Protein AF-A0A8R1XZ40-F1 (afdb_monomer)

pLDDT: mean 71.06, std 12.76, range [48.16, 91.69]

Structure (mmCIF, N/CA/C/O backbone):
data_AF-A0A8R1XZ40-F1
#
_entry.id   AF-A0A8R1XZ40-F1
#
loop_
_atom_site.group_PDB
_atom_site.id
_atom_site.type_symbol
_atom_site.label_atom_id
_atom_site.label_alt_id
_atom_site.label_comp_id
_atom_site.label_asym_id
_atom_site.label_entity_id
_atom_site.label_seq_id
_atom_site.pdbx_PDB_ins_code
_atom_site.Cartn_x
_atom_site.Cartn_y
_atom_site.Cartn_z
_atom_site.occupancy
_atom_site.B_iso_or_equiv
_atom_site.auth_seq_id
_atom_site.auth_comp_id
_atom_site.auth_asym_id
_atom_site.auth_atom_id
_atom_site.pdbx_PDB_model_num
ATOM 1 N N . MET A 1 1 ? 53.502 -37.315 -0.988 1.00 48.16 1 MET A N 1
ATOM 2 C CA . MET A 1 1 ? 52.894 -36.141 -1.656 1.00 48.16 1 MET A CA 1
ATOM 3 C C . MET A 1 1 ? 51.505 -36.523 -2.157 1.00 48.16 1 MET A C 1
ATOM 5 O O . MET A 1 1 ? 51.383 -37.007 -3.267 1.00 48.16 1 MET A O 1
ATOM 9 N N . ALA A 1 2 ? 50.469 -36.381 -1.331 1.00 57.88 2 ALA A N 1
ATOM 10 C CA . ALA A 1 2 ? 49.082 -36.640 -1.735 1.00 57.88 2 ALA A CA 1
ATOM 11 C C . ALA A 1 2 ? 48.012 -35.650 -1.200 1.00 57.88 2 ALA A C 1
ATOM 13 O O . ALA A 1 2 ? 46.837 -35.917 -1.427 1.00 57.88 2 ALA A O 1
ATOM 14 N N . PRO A 1 3 ? 48.312 -34.498 -0.549 1.00 55.31 3 PRO A N 1
ATOM 15 C CA . PRO A 1 3 ? 47.229 -33.668 -0.008 1.00 55.31 3 PRO A CA 1
ATOM 16 C C . PRO A 1 3 ? 46.549 -32.756 -1.048 1.00 55.31 3 PRO A C 1
ATOM 18 O O . PRO A 1 3 ? 45.562 -32.109 -0.725 1.00 55.31 3 PRO A O 1
ATOM 21 N N . ARG A 1 4 ? 47.035 -32.673 -2.299 1.00 56.09 4 ARG A N 1
ATOM 22 C CA . ARG A 1 4 ? 46.491 -31.724 -3.294 1.00 56.09 4 ARG A CA 1
ATOM 23 C C . ARG A 1 4 ? 45.200 -32.178 -3.984 1.00 56.09 4 ARG A C 1
ATOM 25 O O . ARG A 1 4 ? 44.445 -31.324 -4.433 1.00 56.09 4 ARG A O 1
ATOM 32 N N . LEU A 1 5 ? 44.921 -33.481 -4.061 1.00 55.81 5 LEU A N 1
ATOM 33 C CA . LEU A 1 5 ? 43.800 -33.986 -4.870 1.00 55.81 5 LEU A CA 1
ATOM 34 C 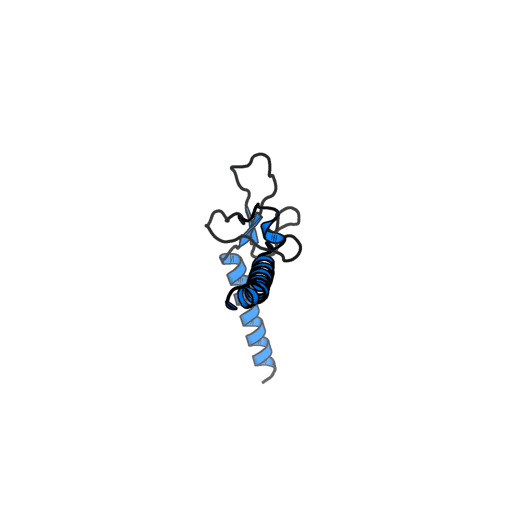C . LEU A 1 5 ? 42.438 -33.913 -4.151 1.00 55.81 5 LEU A C 1
ATOM 36 O O . LEU A 1 5 ? 41.411 -33.794 -4.808 1.00 55.81 5 LEU A O 1
ATOM 40 N N . MET A 1 6 ? 42.421 -33.919 -2.811 1.00 57.25 6 MET A N 1
ATOM 41 C CA . MET A 1 6 ? 41.182 -33.847 -2.016 1.00 57.25 6 MET A CA 1
ATOM 42 C C . MET A 1 6 ? 40.605 -32.428 -1.878 1.00 57.25 6 MET A C 1
ATOM 44 O O . MET A 1 6 ? 39.431 -32.280 -1.552 1.00 57.25 6 MET A O 1
ATOM 48 N N . ILE A 1 7 ? 41.389 -31.383 -2.166 1.00 59.25 7 ILE A N 1
ATOM 49 C CA . ILE A 1 7 ? 40.939 -29.980 -2.066 1.00 59.25 7 ILE A CA 1
ATOM 50 C C . ILE A 1 7 ? 39.948 -29.641 -3.191 1.00 59.25 7 ILE A C 1
ATOM 52 O O . ILE A 1 7 ? 39.020 -28.860 -3.001 1.00 59.25 7 ILE A O 1
ATOM 56 N N . ILE A 1 8 ? 40.115 -30.277 -4.352 1.00 60.97 8 ILE A N 1
ATOM 57 C CA . ILE A 1 8 ? 39.323 -30.026 -5.556 1.00 60.97 8 ILE A CA 1
ATOM 58 C C . ILE A 1 8 ? 37.829 -30.365 -5.347 1.00 60.97 8 ILE A C 1
ATOM 60 O O . ILE A 1 8 ? 37.009 -29.477 -5.572 1.00 60.97 8 ILE A O 1
ATOM 64 N N . PRO A 1 9 ? 37.424 -31.568 -4.876 1.00 60.44 9 PRO A N 1
ATOM 65 C CA . PRO A 1 9 ? 36.004 -31.882 -4.684 1.00 60.44 9 PRO A CA 1
ATOM 66 C C . PRO A 1 9 ? 35.340 -31.053 -3.576 1.00 60.44 9 PRO A C 1
ATOM 68 O O . PRO A 1 9 ? 34.184 -30.662 -3.733 1.00 60.44 9 PRO A O 1
ATOM 71 N N . MET A 1 10 ? 36.059 -30.724 -2.494 1.00 62.38 10 MET A N 1
ATOM 72 C CA . MET A 1 10 ? 35.515 -29.860 -1.436 1.00 62.38 10 MET A CA 1
ATOM 73 C C . MET A 1 10 ? 35.208 -28.447 -1.943 1.00 62.38 10 MET A C 1
ATOM 75 O O . MET A 1 10 ? 34.208 -27.855 -1.543 1.00 62.38 10 MET A O 1
ATOM 79 N N . PHE A 1 11 ? 36.027 -27.911 -2.854 1.00 63.53 11 PHE A N 1
ATOM 80 C CA . PHE A 1 11 ? 35.820 -26.566 -3.390 1.00 63.53 11 PHE A CA 1
ATOM 81 C C . PHE A 1 11 ? 34.521 -26.460 -4.201 1.00 63.53 11 PHE A C 1
ATOM 83 O O . PHE A 1 11 ? 33.776 -25.493 -4.048 1.00 63.53 11 PHE A O 1
ATOM 90 N N . TYR A 1 12 ? 34.198 -27.483 -5.001 1.00 67.19 12 TYR A N 1
ATOM 91 C CA . TYR A 1 12 ? 32.946 -27.522 -5.765 1.00 67.19 12 TYR A CA 1
ATOM 92 C C . TYR A 1 12 ? 31.711 -27.676 -4.877 1.00 67.19 12 TYR A C 1
ATOM 94 O O . TYR A 1 12 ? 30.678 -27.084 -5.178 1.00 67.19 12 TYR A O 1
ATOM 102 N N . GLN A 1 13 ? 31.812 -28.421 -3.772 1.00 64.88 13 GLN A N 1
ATOM 103 C CA . GLN A 1 13 ? 30.714 -28.527 -2.808 1.00 64.88 13 GLN A CA 1
ATOM 104 C C . GLN A 1 13 ? 30.413 -27.173 -2.154 1.00 64.88 13 GLN A C 1
ATOM 106 O O . GLN A 1 13 ? 29.251 -26.776 -2.089 1.00 64.88 13 GLN A O 1
ATOM 111 N N . CYS A 1 14 ? 31.443 -26.423 -1.748 1.00 68.31 14 CYS A N 1
ATOM 112 C CA . CYS A 1 14 ? 31.263 -25.078 -1.200 1.00 68.31 14 CYS A CA 1
ATOM 113 C C . CYS A 1 14 ? 30.727 -24.085 -2.243 1.00 68.31 14 CYS A C 1
ATOM 115 O O . CYS A 1 14 ? 29.825 -23.313 -1.926 1.00 68.31 14 CYS A O 1
ATOM 117 N N . LEU A 1 15 ? 31.230 -24.117 -3.487 1.00 66.69 15 LEU A N 1
ATOM 118 C CA . LEU A 1 15 ? 30.703 -23.268 -4.565 1.00 66.69 15 LEU A CA 1
ATOM 119 C C . LEU A 1 15 ? 29.235 -23.575 -4.872 1.00 66.69 15 LEU A C 1
ATOM 121 O O . LEU A 1 15 ? 28.450 -22.650 -5.058 1.00 66.69 15 LEU A O 1
ATOM 125 N N . GLY A 1 16 ? 28.863 -24.858 -4.905 1.00 65.12 16 GLY A N 1
ATOM 126 C CA . GLY A 1 16 ? 27.478 -25.278 -5.102 1.00 65.12 16 GLY A CA 1
ATOM 127 C C . GLY A 1 16 ? 26.569 -24.762 -3.988 1.00 65.12 16 GLY A C 1
ATOM 128 O O . GLY A 1 16 ? 25.506 -24.217 -4.272 1.00 65.12 16 GLY A O 1
ATOM 129 N N . LEU A 1 17 ? 27.015 -24.848 -2.731 1.00 65.19 17 LEU A N 1
ATOM 130 C CA . LEU A 1 17 ? 26.258 -24.332 -1.590 1.00 65.19 17 LEU A CA 1
ATOM 131 C C . LEU A 1 17 ? 26.099 -22.801 -1.648 1.00 65.19 17 LEU A C 1
ATOM 133 O O . LEU A 1 17 ? 25.004 -22.294 -1.424 1.00 65.19 17 LEU A O 1
ATOM 137 N N . LEU A 1 18 ? 27.155 -22.064 -2.017 1.00 64.81 18 LEU A N 1
ATOM 138 C CA . LEU A 1 18 ? 27.096 -20.608 -2.216 1.00 64.81 18 LEU A CA 1
ATOM 139 C C . LEU A 1 18 ? 26.143 -20.210 -3.350 1.00 64.81 18 LEU A C 1
ATOM 141 O O . LEU A 1 18 ? 25.428 -19.214 -3.227 1.00 64.81 18 LEU A O 1
ATOM 145 N N . PHE A 1 19 ? 26.091 -21.000 -4.426 1.00 59.94 19 PHE A N 1
ATOM 146 C CA . PHE A 1 19 ? 25.135 -20.776 -5.508 1.00 59.94 19 PHE A CA 1
ATOM 147 C C . PHE A 1 19 ? 23.699 -20.951 -5.019 1.00 59.94 19 PHE A C 1
ATOM 149 O O . PHE A 1 19 ? 22.875 -20.092 -5.301 1.00 59.94 19 PHE A O 1
ATOM 156 N N . VAL A 1 20 ? 23.414 -21.997 -4.233 1.00 63.12 20 VAL A N 1
ATOM 157 C CA . VAL A 1 20 ? 22.072 -22.253 -3.679 1.00 63.12 20 VAL A CA 1
ATOM 158 C C . VAL A 1 20 ? 21.629 -21.145 -2.717 1.00 63.12 20 VAL A C 1
ATOM 160 O O . VAL A 1 20 ? 20.478 -20.722 -2.779 1.00 63.12 20 VAL A O 1
ATOM 163 N N . VAL A 1 21 ? 22.530 -20.623 -1.875 1.00 62.41 21 VAL A N 1
ATOM 164 C CA . VAL A 1 21 ? 22.207 -19.513 -0.954 1.00 62.41 21 VAL A CA 1
ATOM 165 C C . VAL A 1 21 ? 21.938 -18.206 -1.709 1.00 62.41 21 VAL A C 1
ATOM 167 O O . VAL A 1 21 ? 21.085 -17.424 -1.304 1.00 62.41 21 VAL A O 1
ATOM 170 N N . SER A 1 22 ? 22.614 -17.971 -2.836 1.00 61.94 22 SER A N 1
ATOM 171 C CA . SER A 1 22 ? 22.426 -16.740 -3.620 1.00 61.94 22 SER A CA 1
ATOM 172 C C . SER A 1 22 ? 21.038 -16.638 -4.269 1.00 61.94 22 SER A C 1
ATOM 174 O O . SER A 1 22 ? 20.562 -15.534 -4.518 1.00 61.94 22 SER A O 1
ATOM 176 N N . ILE A 1 23 ? 20.365 -17.765 -4.533 1.00 62.09 23 ILE A N 1
ATOM 177 C CA . ILE A 1 23 ? 19.065 -17.772 -5.232 1.00 62.09 23 ILE A CA 1
ATOM 178 C C . ILE A 1 23 ? 17.880 -17.498 -4.291 1.00 62.09 23 ILE A C 1
ATOM 180 O O . ILE A 1 23 ? 16.775 -17.262 -4.768 1.00 62.09 23 ILE A O 1
ATOM 184 N N . SER A 1 24 ? 18.066 -17.512 -2.965 1.00 63.03 24 SER A N 1
ATOM 185 C CA . SER A 1 24 ? 16.946 -17.364 -2.020 1.00 63.03 24 SER A CA 1
ATOM 186 C C . SER A 1 24 ? 16.527 -15.916 -1.733 1.00 63.03 24 SER A C 1
ATOM 188 O O . SER A 1 24 ? 15.620 -15.711 -0.935 1.00 63.03 24 SER A O 1
ATOM 190 N N . ALA A 1 25 ? 17.157 -14.918 -2.357 1.00 63.97 25 ALA A N 1
ATOM 191 C CA . ALA A 1 25 ? 16.854 -13.499 -2.141 1.00 63.97 25 ALA A CA 1
ATOM 192 C C . ALA A 1 25 ? 16.412 -12.794 -3.433 1.00 63.97 25 ALA A C 1
ATOM 194 O O . ALA A 1 25 ? 16.821 -11.668 -3.705 1.00 63.97 25 ALA A O 1
ATOM 195 N N . ILE A 1 26 ? 15.607 -13.469 -4.260 1.00 64.88 26 ILE A N 1
ATOM 196 C CA . ILE A 1 26 ? 14.953 -12.809 -5.393 1.00 64.88 26 ILE A CA 1
ATOM 197 C C . ILE A 1 26 ? 13.965 -11.793 -4.799 1.00 64.88 26 ILE A C 1
ATOM 199 O O . ILE A 1 26 ? 13.086 -12.213 -4.040 1.00 64.88 26 ILE A O 1
ATOM 203 N N . PRO A 1 27 ? 14.111 -10.484 -5.082 1.00 61.28 27 PRO A N 1
ATOM 204 C CA . PRO A 1 27 ? 13.163 -9.487 -4.616 1.00 61.28 27 PRO A CA 1
ATOM 205 C C . PRO A 1 27 ? 11.777 -9.855 -5.132 1.00 61.28 27 PRO A C 1
ATOM 207 O O . PRO A 1 27 ? 11.592 -10.206 -6.301 1.00 61.28 27 PRO A O 1
ATOM 210 N N . LEU A 1 28 ? 10.822 -9.820 -4.214 1.00 60.44 28 LEU A N 1
ATOM 211 C CA . LEU A 1 28 ? 9.414 -9.989 -4.511 1.00 60.44 28 LEU A CA 1
ATOM 212 C C . LEU A 1 28 ? 9.007 -8.977 -5.605 1.00 60.44 28 LEU A C 1
ATOM 214 O O . LEU A 1 28 ? 9.538 -7.862 -5.613 1.00 60.44 28 LEU A O 1
ATOM 218 N N . PRO A 1 29 ? 8.126 -9.334 -6.561 1.00 63.47 29 PRO A N 1
ATOM 219 C CA . PRO A 1 29 ? 7.712 -8.413 -7.624 1.00 63.47 29 PRO A CA 1
ATOM 220 C C . PRO A 1 29 ? 7.195 -7.075 -7.070 1.00 63.47 29 PRO A C 1
ATOM 222 O O . PRO A 1 29 ? 7.370 -6.044 -7.715 1.00 63.47 29 PRO A O 1
ATOM 225 N N . GLU A 1 30 ? 6.650 -7.0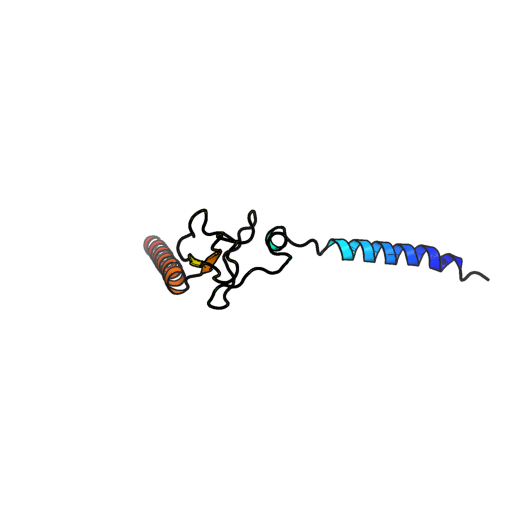83 -5.850 1.00 60.03 30 GLU A N 1
ATOM 226 C CA . GLU A 1 30 ? 6.204 -5.913 -5.093 1.00 60.03 30 GLU A CA 1
ATOM 227 C C . GLU A 1 30 ? 7.316 -4.884 -4.806 1.00 60.03 30 GLU A C 1
ATOM 229 O O . GLU A 1 30 ? 7.039 -3.688 -4.737 1.00 60.03 30 GLU A O 1
ATOM 234 N N . GLU A 1 31 ? 8.563 -5.335 -4.664 1.00 56.31 31 GLU A N 1
ATOM 235 C CA . GLU A 1 31 ? 9.745 -4.499 -4.426 1.00 56.31 31 GLU A CA 1
ATOM 236 C C . GLU A 1 31 ? 10.327 -3.953 -5.739 1.00 56.31 31 GLU A C 1
ATOM 238 O O . GLU A 1 31 ? 10.965 -2.904 -5.761 1.00 56.31 31 GLU A O 1
ATOM 243 N N . LEU A 1 32 ? 10.092 -4.635 -6.863 1.00 63.38 32 LEU A N 1
ATOM 244 C CA . LEU A 1 32 ? 10.730 -4.312 -8.140 1.00 63.38 32 LEU A CA 1
ATOM 245 C C . LEU A 1 32 ? 10.284 -2.953 -8.704 1.00 63.38 32 LEU A C 1
ATOM 247 O O . LEU A 1 32 ? 11.094 -2.232 -9.284 1.00 63.38 32 LEU A O 1
ATOM 251 N N . ASP A 1 33 ? 9.012 -2.591 -8.512 1.00 62.59 33 ASP A N 1
ATOM 252 C CA . ASP A 1 33 ? 8.431 -1.340 -9.031 1.00 62.59 33 ASP A CA 1
ATOM 253 C C . ASP A 1 33 ? 8.930 -0.092 -8.274 1.00 62.59 33 ASP A C 1
ATOM 255 O O . ASP A 1 33 ? 8.819 1.031 -8.770 1.00 62.59 33 ASP A O 1
ATOM 259 N N . TYR A 1 34 ? 9.513 -0.287 -7.086 1.00 61.44 34 TYR A N 1
ATOM 260 C CA . TYR A 1 34 ? 10.045 0.772 -6.225 1.00 61.44 34 TYR A CA 1
ATOM 261 C C . TYR A 1 34 ? 11.543 0.618 -5.925 1.00 61.44 34 TYR A C 1
ATOM 263 O O . TYR A 1 34 ? 12.026 1.186 -4.949 1.00 61.44 34 TYR A O 1
ATOM 271 N N . ASP A 1 35 ? 12.283 -0.135 -6.747 1.00 62.56 35 ASP A N 1
ATOM 272 C CA . ASP A 1 35 ? 13.728 -0.371 -6.565 1.00 62.56 35 ASP A CA 1
ATOM 273 C C . ASP A 1 35 ? 14.078 -0.940 -5.168 1.00 62.56 35 ASP A C 1
ATOM 275 O O . ASP A 1 35 ? 15.146 -0.705 -4.605 1.00 62.56 35 ASP A O 1
ATOM 279 N N . GLY A 1 36 ? 13.137 -1.681 -4.578 1.00 62.47 36 GLY A N 1
ATOM 280 C CA . GLY A 1 36 ? 13.234 -2.263 -3.243 1.00 62.47 36 GLY A CA 1
ATOM 281 C C . GLY A 1 36 ? 12.826 -1.358 -2.083 1.00 62.47 36 GLY A C 1
ATOM 282 O O . GLY A 1 36 ? 13.000 -1.754 -0.931 1.00 62.47 36 GLY A O 1
ATOM 283 N N . GLU A 1 37 ? 12.325 -0.145 -2.339 1.00 69.31 37 GLU A N 1
ATOM 284 C CA . GLU A 1 37 ? 11.929 0.777 -1.275 1.00 69.31 37 GLU A CA 1
ATOM 285 C C . GLU A 1 37 ? 10.440 1.136 -1.335 1.00 69.31 37 GLU A C 1
ATOM 287 O O . GLU A 1 37 ? 10.026 2.167 -1.871 1.00 69.31 37 GLU A O 1
ATOM 292 N N . ILE A 1 38 ? 9.615 0.291 -0.706 1.00 74.19 38 ILE A N 1
ATOM 293 C CA . ILE A 1 38 ? 8.179 0.549 -0.534 1.00 74.19 38 ILE A CA 1
ATOM 294 C C . ILE A 1 38 ? 7.958 1.934 0.110 1.00 74.19 38 ILE A C 1
ATOM 296 O O . ILE A 1 38 ? 8.391 2.174 1.248 1.00 74.19 38 ILE A O 1
ATOM 300 N N . PRO A 1 39 ? 7.221 2.841 -0.559 1.00 76.00 39 PRO A N 1
ATOM 301 C CA . PRO A 1 39 ? 7.003 4.193 -0.083 1.00 76.00 39 PRO A CA 1
ATOM 302 C C . PRO A 1 39 ? 6.163 4.203 1.193 1.00 76.00 39 PRO A C 1
ATOM 304 O O . PRO A 1 39 ? 5.114 3.575 1.251 1.00 76.00 39 PRO A O 1
ATOM 307 N N . ASN A 1 40 ? 6.569 4.974 2.201 1.00 83.94 40 ASN A N 1
ATOM 308 C CA . ASN A 1 40 ? 5.745 5.162 3.399 1.00 83.94 40 ASN A CA 1
ATOM 309 C C . ASN A 1 40 ? 4.606 6.166 3.160 1.00 83.94 40 ASN A C 1
ATOM 311 O O . ASN A 1 40 ? 4.742 7.115 2.376 1.00 83.94 40 ASN A O 1
ATOM 315 N N . CYS A 1 41 ? 3.517 5.968 3.899 1.00 86.38 41 CYS A N 1
ATOM 316 C CA . CYS A 1 41 ? 2.427 6.924 4.056 1.00 86.38 41 CYS A CA 1
ATOM 317 C C . CYS A 1 41 ? 2.885 8.169 4.827 1.00 86.38 41 CYS A C 1
ATOM 319 O O . CYS A 1 41 ? 3.941 8.167 5.466 1.00 86.38 41 CYS A O 1
ATOM 321 N N . ARG A 1 42 ? 2.082 9.240 4.814 1.00 83.69 42 ARG A N 1
ATOM 322 C CA . ARG A 1 42 ? 2.392 10.486 5.544 1.00 83.69 42 ARG A CA 1
ATOM 323 C C . ARG A 1 42 ? 2.552 10.277 7.046 1.00 83.69 42 ARG A C 1
ATOM 325 O O . ARG A 1 42 ? 3.368 10.956 7.660 1.00 83.69 42 ARG A O 1
ATOM 332 N N . ASP A 1 43 ? 1.816 9.321 7.602 1.00 83.19 43 ASP A N 1
ATOM 333 C CA . ASP A 1 43 ? 1.868 8.976 9.025 1.00 83.19 43 ASP A CA 1
ATOM 334 C C . ASP A 1 43 ? 3.052 8.047 9.370 1.00 83.19 43 ASP A C 1
ATOM 336 O O . ASP A 1 43 ? 3.240 7.681 10.526 1.00 83.19 43 ASP A O 1
ATOM 340 N N . GLY A 1 44 ? 3.864 7.650 8.382 1.00 84.69 44 GLY A N 1
ATOM 341 C CA . GLY A 1 44 ? 4.960 6.689 8.545 1.00 84.69 44 GLY A CA 1
ATOM 342 C C . GLY A 1 44 ? 4.526 5.222 8.468 1.00 84.69 44 GLY A C 1
ATOM 343 O O . GLY A 1 44 ? 5.380 4.338 8.436 1.00 84.69 44 GLY A O 1
ATOM 344 N N . GLU A 1 45 ? 3.221 4.952 8.393 1.00 86.38 45 GLU A N 1
ATOM 345 C CA . GLU A 1 45 ? 2.690 3.604 8.189 1.00 86.38 45 GLU A CA 1
ATOM 346 C C . GLU A 1 45 ? 3.001 3.067 6.784 1.00 86.38 45 GLU A C 1
ATOM 348 O O . GLU A 1 45 ? 3.288 3.815 5.840 1.00 86.38 45 GLU A O 1
ATOM 353 N N . LYS A 1 46 ? 2.951 1.738 6.649 1.00 87.12 46 LYS A N 1
ATOM 354 C CA . LYS A 1 46 ? 3.141 1.062 5.366 1.00 87.12 46 LYS A CA 1
ATOM 355 C C . LYS A 1 46 ? 1.858 1.126 4.530 1.00 87.12 46 LYS A C 1
ATOM 357 O O . LYS A 1 46 ? 0.765 1.012 5.088 1.00 87.12 46 LYS A O 1
ATOM 362 N N . PRO A 1 47 ? 1.974 1.316 3.206 1.00 88.19 47 PRO A N 1
ATOM 363 C CA . PRO A 1 47 ? 0.824 1.332 2.323 1.00 88.19 47 PRO A CA 1
ATOM 364 C C . PRO A 1 47 ? 0.244 -0.073 2.176 1.00 88.19 47 PRO A C 1
ATOM 366 O O . PRO A 1 47 ? 0.859 -1.074 2.547 1.00 88.19 47 PRO A O 1
ATOM 369 N N . LEU A 1 48 ? -0.946 -0.142 1.593 1.00 87.06 48 LEU A N 1
ATOM 370 C CA . LEU A 1 48 ? -1.565 -1.400 1.222 1.00 87.06 48 LEU A CA 1
ATOM 371 C C . LEU A 1 48 ? -0.746 -2.089 0.124 1.00 87.06 48 LEU A C 1
ATOM 373 O O . LEU A 1 48 ? -0.493 -1.501 -0.928 1.00 87.06 48 LEU A O 1
ATOM 377 N N . LEU A 1 49 ? -0.378 -3.344 0.372 1.00 84.88 49 LEU A N 1
ATOM 378 C CA . LEU A 1 49 ? 0.331 -4.207 -0.568 1.00 84.88 49 LEU A CA 1
ATOM 379 C C . LEU A 1 49 ? -0.615 -5.300 -1.074 1.00 84.88 49 LEU A C 1
ATOM 381 O O . LEU A 1 49 ? -1.347 -5.905 -0.289 1.00 84.88 49 LEU A O 1
ATOM 385 N N . ALA A 1 50 ? -0.595 -5.545 -2.379 1.00 78.94 50 ALA A N 1
ATOM 386 C CA . ALA A 1 50 ? -1.302 -6.629 -3.045 1.00 78.94 50 ALA A CA 1
ATOM 387 C C . ALA A 1 50 ? -0.285 -7.557 -3.719 1.00 78.94 50 ALA A C 1
ATOM 389 O O . ALA A 1 50 ? 0.633 -7.085 -4.385 1.00 78.94 50 ALA A O 1
ATOM 390 N N . ALA A 1 51 ? -0.472 -8.868 -3.566 1.00 74.38 51 ALA A N 1
ATOM 391 C CA . ALA A 1 51 ? 0.494 -9.881 -4.001 1.00 74.38 51 ALA A CA 1
ATOM 392 C C . ALA A 1 51 ? 0.796 -9.867 -5.514 1.00 74.38 51 ALA A C 1
ATOM 394 O O . ALA A 1 51 ? 1.843 -10.332 -5.948 1.00 74.38 51 ALA A O 1
ATOM 395 N N . ASP A 1 52 ? -0.130 -9.372 -6.336 1.00 71.88 52 ASP A N 1
ATOM 396 C CA . ASP A 1 52 ? -0.032 -9.354 -7.798 1.00 71.88 52 ASP A CA 1
ATOM 397 C C . ASP A 1 52 ? 0.393 -7.999 -8.380 1.00 71.88 52 ASP A C 1
ATOM 399 O O . ASP A 1 52 ? 0.842 -7.939 -9.523 1.00 71.88 52 ASP A O 1
ATOM 403 N N . ILE A 1 53 ? 0.241 -6.914 -7.616 1.00 70.69 53 ILE A N 1
ATOM 404 C CA . ILE A 1 53 ? 0.429 -5.535 -8.101 1.00 70.69 53 ILE A CA 1
ATOM 405 C C . ILE A 1 53 ? 1.534 -4.795 -7.339 1.00 70.69 53 ILE A C 1
ATOM 407 O O . ILE A 1 53 ? 2.006 -3.764 -7.804 1.00 70.69 53 ILE A O 1
ATOM 411 N N . GLY A 1 54 ? 1.925 -5.272 -6.155 1.00 77.56 54 GLY A N 1
ATOM 412 C CA . GLY A 1 54 ? 2.758 -4.509 -5.234 1.00 77.56 54 GLY A CA 1
ATOM 413 C C . GLY A 1 54 ? 1.960 -3.449 -4.495 1.00 77.56 54 GLY A C 1
ATOM 414 O O . GLY A 1 54 ? 0.922 -3.735 -3.894 1.00 77.56 54 GLY A O 1
ATOM 415 N N . VAL A 1 55 ? 2.454 -2.215 -4.494 1.00 80.44 55 VAL A N 1
ATOM 416 C CA . VAL A 1 55 ? 1.798 -1.113 -3.786 1.00 80.44 55 VAL A CA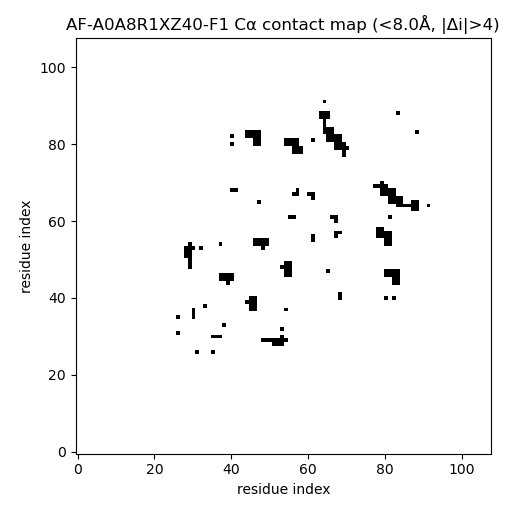 1
ATOM 417 C C . VAL A 1 55 ? 0.477 -0.774 -4.462 1.00 80.44 55 VAL A C 1
ATOM 419 O O . VAL A 1 55 ? 0.422 -0.415 -5.637 1.00 80.44 55 VAL A O 1
ATOM 422 N N . TYR A 1 56 ? -0.605 -0.849 -3.696 1.00 84.62 56 TYR A N 1
ATOM 423 C CA . TYR A 1 56 ? -1.932 -0.558 -4.202 1.00 84.62 56 TYR A CA 1
ATOM 424 C C . TYR A 1 56 ? -2.054 0.939 -4.513 1.00 84.62 56 TYR A C 1
ATOM 426 O O . TYR A 1 56 ? -2.004 1.790 -3.616 1.00 84.62 56 TYR A O 1
ATOM 434 N N . THR A 1 57 ? -2.229 1.263 -5.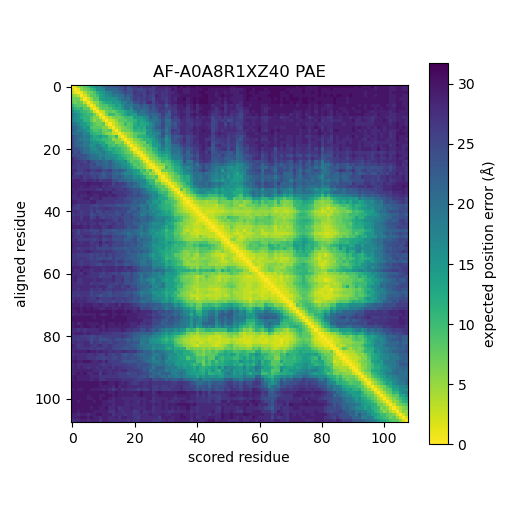794 1.00 84.31 57 THR A N 1
ATOM 435 C CA . THR A 1 57 ? -2.380 2.644 -6.254 1.00 84.31 57 THR A CA 1
ATOM 436 C C . THR A 1 57 ? -3.833 3.098 -6.184 1.00 84.31 57 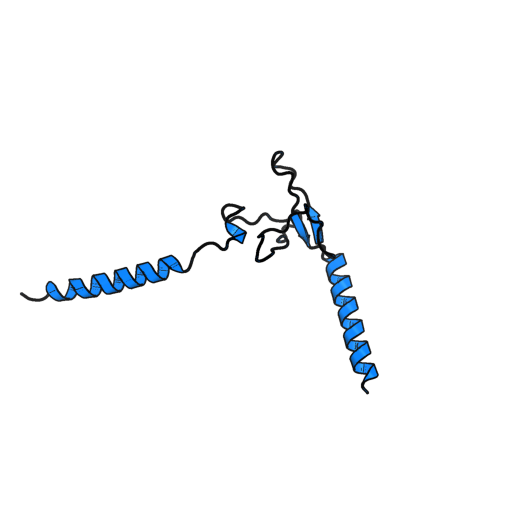THR A C 1
ATOM 438 O O . THR A 1 57 ? -4.780 2.314 -6.291 1.00 84.31 57 THR A O 1
ATOM 441 N N . CYS A 1 58 ? -4.035 4.405 -6.054 1.00 84.25 58 CYS A N 1
ATOM 442 C CA . CYS A 1 58 ? -5.369 4.997 -6.023 1.00 84.25 58 CYS A CA 1
ATOM 443 C C . CYS A 1 58 ? -6.120 4.923 -7.358 1.00 84.25 58 CYS A C 1
ATOM 445 O O . CYS A 1 58 ? -7.294 5.286 -7.400 1.00 84.25 58 CYS A O 1
ATOM 447 N N . ASP A 1 59 ? -5.476 4.455 -8.431 1.00 81.56 59 ASP A N 1
ATOM 448 C CA . ASP A 1 59 ? -6.061 4.390 -9.774 1.00 81.56 59 ASP A CA 1
ATOM 449 C C . ASP A 1 59 ? -7.356 3.561 -9.795 1.00 81.56 59 ASP A C 1
ATOM 451 O O . ASP A 1 59 ? -8.283 3.865 -10.545 1.00 81.56 59 ASP A O 1
ATOM 455 N N . LYS A 1 60 ? -7.442 2.526 -8.947 1.00 77.50 60 LYS A N 1
ATOM 456 C CA . LYS A 1 60 ? -8.607 1.633 -8.834 1.00 77.50 60 LYS A CA 1
ATOM 457 C C . LYS A 1 60 ? -9.549 1.971 -7.669 1.00 77.50 60 LYS A C 1
ATOM 459 O O . LYS A 1 60 ? -10.417 1.160 -7.361 1.00 77.50 60 LYS A O 1
ATOM 464 N N . ASN A 1 61 ? -9.399 3.144 -7.047 1.00 84.38 61 ASN A N 1
ATOM 465 C CA . ASN A 1 61 ? -9.920 3.484 -5.716 1.00 84.38 61 ASN A CA 1
ATOM 466 C C . ASN A 1 61 ? -9.379 2.578 -4.598 1.00 84.38 61 ASN A C 1
ATOM 468 O O . ASN A 1 61 ? -9.217 1.368 -4.754 1.00 84.38 61 ASN A O 1
ATOM 472 N N . CYS A 1 62 ? -9.148 3.173 -3.428 1.00 89.50 62 CYS A N 1
ATOM 473 C CA . CYS A 1 62 ? -8.739 2.421 -2.249 1.00 89.50 62 CYS A CA 1
ATOM 474 C C . CYS A 1 62 ? -9.913 1.617 -1.668 1.00 89.50 62 CYS A C 1
ATOM 476 O O . CYS A 1 62 ? -11.052 2.101 -1.674 1.00 89.50 62 CYS A O 1
ATOM 478 N N . PRO A 1 63 ? -9.658 0.407 -1.144 1.00 89.00 63 PRO A N 1
ATOM 479 C CA . PRO A 1 63 ? -10.670 -0.349 -0.419 1.00 89.00 63 PRO A CA 1
ATOM 480 C C . PRO A 1 63 ? -11.089 0.374 0.870 1.00 89.00 63 PRO A C 1
ATOM 482 O O . PRO A 1 63 ? -10.399 1.269 1.362 1.00 89.00 63 PRO A O 1
ATOM 485 N N . LYS A 1 64 ? -12.235 -0.025 1.438 1.00 89.19 64 LYS A N 1
ATOM 486 C CA . LYS A 1 64 ? -12.727 0.532 2.710 1.00 89.19 64 LYS A CA 1
ATOM 487 C C . LYS A 1 64 ? -11.669 0.407 3.807 1.00 89.19 64 LYS A C 1
ATOM 489 O O . LYS A 1 64 ? -11.021 -0.629 3.923 1.00 89.19 64 LYS A O 1
ATOM 494 N N . GLY A 1 65 ? 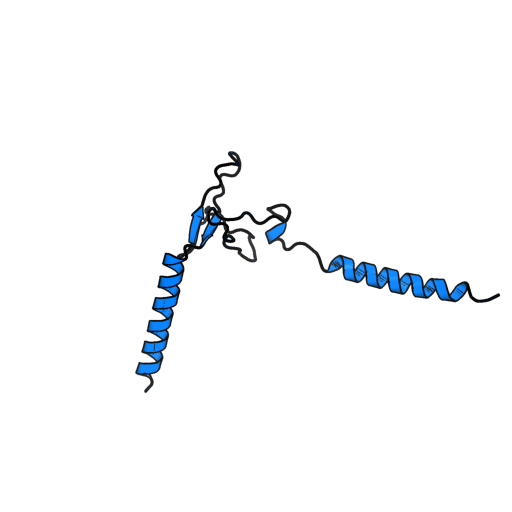-11.529 1.451 4.621 1.00 89.12 65 GLY A N 1
ATOM 495 C CA . GLY A 1 65 ? -10.485 1.509 5.639 1.00 89.12 65 GLY A CA 1
ATOM 496 C C . GLY A 1 65 ? -9.137 2.000 5.120 1.00 89.12 65 GLY A C 1
ATOM 497 O O . GLY A 1 65 ? -8.219 2.154 5.916 1.00 89.12 65 GLY A O 1
ATOM 498 N N . PHE A 1 66 ? -9.005 2.294 3.824 1.00 91.69 66 PHE A N 1
ATOM 499 C CA . PHE A 1 66 ? -7.792 2.854 3.240 1.00 91.69 66 PHE A CA 1
ATOM 500 C C . PHE A 1 66 ? -8.108 4.170 2.531 1.00 91.69 66 PHE A C 1
ATOM 502 O O . PHE A 1 66 ? -9.078 4.285 1.783 1.00 91.69 66 PHE A O 1
ATOM 509 N N . ARG A 1 67 ? -7.272 5.182 2.762 1.00 90.38 67 ARG A N 1
ATOM 510 C CA . ARG A 1 67 ? -7.377 6.501 2.140 1.00 90.38 67 ARG A CA 1
ATOM 511 C C . ARG A 1 67 ? -6.290 6.676 1.093 1.00 90.38 67 ARG A C 1
ATOM 513 O O . ARG A 1 67 ? -5.165 6.218 1.267 1.00 90.38 67 ARG A O 1
ATOM 520 N N . CYS A 1 68 ? -6.629 7.371 0.018 1.00 89.31 68 CYS A N 1
ATOM 521 C CA . CYS A 1 68 ? -5.653 7.710 -0.999 1.00 89.31 68 CYS A CA 1
ATOM 522 C C . CYS A 1 68 ? -4.743 8.843 -0.517 1.00 89.31 68 CYS A C 1
ATOM 524 O O . CYS A 1 68 ? -5.230 9.923 -0.170 1.00 89.31 68 CYS A O 1
ATOM 526 N N . GLU A 1 69 ? -3.433 8.625 -0.555 1.00 88.38 69 GLU A N 1
ATOM 527 C CA . GLU A 1 69 ? -2.432 9.649 -0.288 1.00 88.38 69 GLU A CA 1
ATOM 528 C C . GLU A 1 69 ? -1.540 9.880 -1.503 1.00 88.38 69 GLU A C 1
ATOM 530 O O . GLU A 1 69 ? -0.973 8.956 -2.081 1.00 88.38 69 GLU A O 1
ATOM 535 N N . TYR A 1 70 ? -1.379 11.150 -1.869 1.00 82.06 70 TYR A N 1
ATOM 536 C CA . TYR A 1 70 ? -0.472 11.566 -2.932 1.00 82.06 70 TYR A CA 1
ATOM 537 C C . TYR A 1 70 ? 0.828 12.083 -2.318 1.00 82.06 70 TYR A C 1
ATOM 539 O O . TYR A 1 70 ? 0.809 12.958 -1.434 1.00 82.06 70 TYR A O 1
ATOM 547 N N . ARG A 1 71 ? 1.959 11.564 -2.809 1.00 68.50 71 ARG A N 1
ATOM 548 C CA . ARG A 1 71 ? 3.272 12.159 -2.552 1.00 68.50 71 ARG A CA 1
ATOM 549 C C . ARG A 1 71 ? 3.343 13.502 -3.268 1.00 68.50 71 ARG A C 1
ATOM 551 O O . ARG A 1 71 ? 3.072 13.607 -4.456 1.00 68.50 71 ARG A O 1
ATOM 558 N N . THR A 1 72 ? 3.699 14.539 -2.523 1.00 61.88 72 THR A N 1
ATOM 559 C CA . THR A 1 72 ? 3.855 15.905 -3.039 1.00 61.88 72 THR A CA 1
ATOM 560 C C . THR A 1 72 ? 5.170 16.121 -3.784 1.00 61.88 72 THR A C 1
ATOM 562 O O . THR A 1 72 ? 5.287 17.118 -4.487 1.00 61.88 72 THR A O 1
ATOM 565 N N . MET A 1 73 ? 6.161 15.234 -3.620 1.00 55.53 73 MET A N 1
ATOM 566 C CA . MET A 1 73 ? 7.528 15.496 -4.088 1.00 55.53 73 MET A CA 1
ATOM 567 C C . MET A 1 73 ? 7.787 15.088 -5.541 1.00 55.53 73 MET A C 1
ATOM 569 O O . MET A 1 73 ? 8.528 15.783 -6.231 1.00 55.53 73 MET A O 1
ATOM 573 N N . ASP A 1 74 ? 7.117 14.057 -6.051 1.00 53.19 74 ASP A N 1
ATOM 574 C CA . ASP A 1 74 ? 7.375 13.557 -7.401 1.00 53.19 74 ASP A CA 1
ATOM 575 C C . ASP A 1 74 ? 6.274 14.025 -8.351 1.00 53.19 74 ASP A C 1
ATOM 577 O O . ASP A 1 74 ? 5.281 13.347 -8.603 1.00 53.19 74 ASP A O 1
ATOM 581 N N . SER A 1 75 ? 6.452 15.233 -8.887 1.00 50.94 75 SER A N 1
ATOM 582 C CA . SER A 1 75 ? 5.550 15.860 -9.871 1.00 50.94 75 SER A CA 1
ATOM 583 C C . SER A 1 75 ? 5.197 14.978 -11.088 1.00 50.94 75 SER A C 1
ATOM 585 O O . SER A 1 75 ? 4.214 15.241 -11.784 1.00 50.94 75 SER A O 1
ATOM 587 N N . THR A 1 76 ? 5.965 13.917 -11.338 1.00 50.66 76 THR A N 1
ATOM 588 C CA . THR A 1 76 ? 5.783 12.948 -12.423 1.00 50.66 76 THR A CA 1
ATOM 589 C C . THR A 1 76 ? 4.939 11.727 -12.049 1.00 50.66 76 THR A C 1
ATOM 591 O O . THR A 1 76 ? 4.256 11.192 -12.924 1.00 50.66 76 THR A O 1
ATOM 594 N N . SER A 1 77 ? 4.910 11.286 -10.788 1.00 53.72 77 SER A N 1
ATOM 595 C CA . SER A 1 77 ? 4.146 10.103 -10.372 1.00 53.72 77 SER A CA 1
ATOM 596 C C . SER A 1 77 ? 2.802 10.524 -9.775 1.00 53.72 77 SER A C 1
ATOM 598 O O . SER A 1 77 ? 2.576 10.543 -8.572 1.00 53.72 77 SER A O 1
ATOM 600 N N . LYS A 1 78 ? 1.828 10.801 -10.650 1.00 58.41 78 LYS A N 1
ATOM 601 C CA . LYS A 1 78 ? 0.420 11.047 -10.262 1.00 58.41 78 LYS A CA 1
ATOM 602 C C . LYS A 1 78 ? -0.260 9.861 -9.549 1.00 58.41 78 LYS A C 1
ATOM 604 O O . LYS A 1 78 ? -1.446 9.938 -9.240 1.00 58.41 78 LYS A O 1
ATOM 609 N N . LYS A 1 79 ? 0.460 8.764 -9.310 1.00 70.62 79 LYS A N 1
ATOM 610 C CA . LYS A 1 79 ? -0.053 7.558 -8.670 1.00 70.62 79 LYS A CA 1
ATOM 611 C C . LYS A 1 79 ? -0.040 7.764 -7.158 1.00 70.62 79 LYS A C 1
ATOM 613 O O . LYS A 1 79 ? 0.993 7.621 -6.509 1.00 70.62 79 LYS A O 1
ATOM 618 N N . GLY A 1 80 ? -1.188 8.145 -6.606 1.00 83.88 80 GLY A N 1
ATOM 619 C CA . GLY A 1 80 ? -1.394 8.074 -5.162 1.00 83.88 80 GLY A CA 1
ATOM 620 C C . GLY A 1 80 ? -1.310 6.624 -4.681 1.00 83.88 80 GLY A C 1
ATOM 621 O O . GLY A 1 80 ? -1.574 5.700 -5.453 1.00 83.88 80 GLY A O 1
ATOM 622 N N . ILE A 1 81 ? -0.966 6.432 -3.413 1.00 87.25 81 ILE A N 1
ATOM 623 C CA . ILE A 1 81 ? -0.899 5.127 -2.748 1.00 87.25 81 ILE A CA 1
ATOM 624 C C . ILE A 1 81 ? -2.024 5.008 -1.720 1.00 87.25 81 ILE A C 1
ATOM 626 O O . ILE A 1 81 ? -2.442 6.003 -1.122 1.00 87.25 81 ILE A O 1
ATOM 630 N N . CYS A 1 82 ? -2.534 3.798 -1.517 1.00 89.81 82 CYS A N 1
ATOM 631 C CA . CYS A 1 82 ? -3.569 3.549 -0.522 1.00 89.81 82 CYS A CA 1
ATOM 632 C C . CYS A 1 82 ? -2.951 3.302 0.852 1.00 89.81 82 CYS A C 1
ATOM 634 O O . CYS A 1 82 ? -2.252 2.315 1.067 1.00 89.81 82 CYS A O 1
ATOM 636 N N . CYS A 1 83 ? -3.244 4.198 1.786 1.00 91.56 83 CYS A N 1
ATOM 637 C CA . CYS A 1 83 ? -2.731 4.181 3.146 1.00 91.56 83 CYS A CA 1
ATOM 638 C C . CYS A 1 83 ? -3.824 3.784 4.137 1.00 91.56 83 CYS A C 1
ATOM 640 O O . CYS A 1 83 ? -4.976 4.190 3.957 1.00 91.56 83 CYS A O 1
ATOM 642 N N . PRO A 1 84 ? -3.504 2.997 5.172 1.00 91.31 84 PRO A N 1
ATOM 643 C CA . PRO A 1 84 ? -4.480 2.616 6.182 1.00 91.31 84 PRO A CA 1
ATOM 644 C C . PRO A 1 84 ? -5.070 3.845 6.886 1.00 91.31 84 PRO A C 1
ATOM 646 O O . PRO A 1 84 ? -4.401 4.832 7.180 1.00 91.31 84 PRO A O 1
ATOM 649 N N . ASN A 1 85 ? -6.368 3.784 7.154 1.00 89.94 85 ASN A N 1
ATOM 650 C CA . ASN A 1 85 ? -7.083 4.713 8.010 1.00 89.94 85 ASN A CA 1
ATOM 651 C C . ASN A 1 85 ? -7.535 3.940 9.246 1.00 89.94 85 ASN A C 1
ATOM 653 O O . ASN A 1 85 ? -8.605 3.329 9.257 1.00 89.94 85 ASN A O 1
ATOM 657 N N . LEU A 1 86 ? -6.720 3.984 10.303 1.00 85.62 86 LEU A N 1
ATOM 658 C CA . LEU A 1 86 ? -6.949 3.224 11.535 1.00 85.62 86 LEU A CA 1
ATOM 659 C C . LEU A 1 86 ? -8.346 3.443 12.128 1.00 85.62 86 LEU A C 1
ATOM 661 O O . LEU A 1 86 ? -8.946 2.513 12.655 1.00 85.62 86 LEU A O 1
ATOM 665 N N . LYS A 1 87 ? -8.901 4.654 12.005 1.00 85.12 87 LYS A N 1
ATOM 666 C CA . LYS A 1 87 ? -10.235 4.974 12.529 1.00 85.12 87 LYS A CA 1
ATOM 667 C C . LYS A 1 87 ? -11.349 4.266 11.761 1.00 85.12 87 LYS A C 1
ATOM 669 O O . LYS A 1 87 ? -12.371 3.929 12.352 1.00 85.12 87 LYS A O 1
ATOM 674 N N . GLU A 1 88 ? -11.187 4.083 10.455 1.00 86.25 88 GLU A N 1
ATOM 675 C CA . GLU A 1 88 ? -12.142 3.330 9.640 1.00 86.25 88 GLU A CA 1
ATOM 676 C C . GLU A 1 88 ? -11.930 1.826 9.775 1.00 86.25 88 GLU A C 1
ATOM 678 O O . GLU A 1 88 ? -12.903 1.103 9.965 1.00 86.25 88 GLU A O 1
ATOM 683 N N . LEU A 1 89 ? -10.676 1.365 9.766 1.00 83.94 89 LEU A N 1
ATOM 684 C CA . LEU A 1 89 ? -10.341 -0.043 9.981 1.00 83.94 89 LEU A CA 1
ATOM 685 C C . LEU A 1 89 ? -10.878 -0.536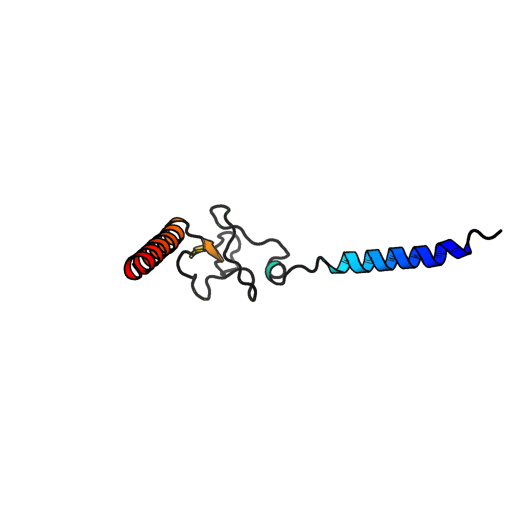 11.328 1.00 83.94 89 LEU A C 1
ATOM 687 O O . LEU A 1 89 ? -11.527 -1.574 11.381 1.00 83.94 89 LEU A O 1
ATOM 691 N N . ALA A 1 90 ? -10.707 0.243 12.400 1.00 84.25 90 ALA A N 1
ATOM 692 C CA . ALA A 1 90 ? -11.223 -0.105 13.722 1.00 84.25 90 ALA A CA 1
ATOM 693 C C . ALA A 1 90 ? -12.748 -0.291 13.743 1.00 84.25 90 ALA A C 1
ATOM 695 O O . ALA A 1 90 ? -13.240 -1.162 14.454 1.00 84.25 90 ALA A O 1
ATOM 696 N N . LYS A 1 91 ? -13.500 0.498 12.962 1.00 84.88 91 LYS A N 1
ATOM 697 C CA . LYS A 1 91 ? -14.958 0.339 12.855 1.00 84.88 91 LYS A CA 1
ATOM 698 C C . LYS A 1 91 ? -15.321 -0.975 12.181 1.00 84.88 91 LYS A C 1
ATOM 700 O O . LYS A 1 91 ? -16.124 -1.707 12.737 1.00 84.88 91 LYS A O 1
ATOM 705 N N . ILE A 1 92 ? -14.678 -1.279 11.054 1.00 81.44 92 ILE A N 1
ATOM 706 C CA . ILE A 1 92 ? -14.918 -2.514 10.295 1.00 81.44 92 ILE A CA 1
ATOM 707 C C . ILE A 1 92 ? -14.684 -3.732 11.200 1.00 81.44 92 ILE A C 1
ATOM 709 O O . ILE A 1 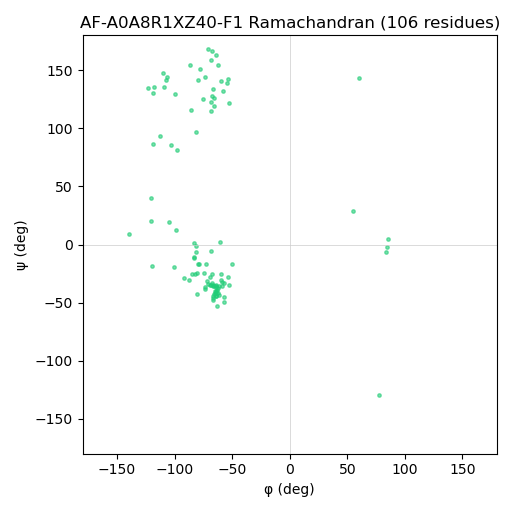92 ? -15.567 -4.567 11.352 1.00 81.44 92 ILE A O 1
ATOM 713 N N . TYR A 1 93 ? -13.547 -3.770 11.903 1.00 78.81 93 TYR A N 1
ATOM 714 C CA . TYR A 1 93 ? -13.229 -4.890 12.793 1.00 78.81 93 TYR A CA 1
ATOM 715 C C . TYR A 1 93 ? -14.113 -4.957 14.048 1.00 78.81 93 TYR A C 1
ATOM 717 O O . TYR A 1 93 ? -14.345 -6.045 14.566 1.00 78.81 93 TYR A O 1
ATOM 725 N N . SER A 1 94 ? -14.630 -3.825 14.538 1.00 79.69 94 SER A N 1
ATOM 726 C CA . SER A 1 94 ? -15.565 -3.821 15.675 1.00 79.69 94 SER A CA 1
ATOM 727 C C . SER A 1 94 ? -16.953 -4.329 15.278 1.00 79.69 94 SER A C 1
ATOM 729 O O . SER A 1 94 ? -17.583 -5.048 16.049 1.00 79.69 94 SER A O 1
ATOM 731 N N . GLU A 1 95 ? -17.427 -3.976 14.080 1.00 72.50 95 GLU A N 1
ATOM 732 C CA . GLU A 1 95 ? -18.713 -4.439 13.545 1.00 72.50 95 GLU A CA 1
ATOM 733 C C . GLU A 1 95 ? -18.708 -5.964 13.339 1.00 72.50 95 GLU A C 1
ATOM 735 O O . GLU A 1 95 ? -19.660 -6.643 13.729 1.00 72.50 95 GLU A O 1
ATOM 740 N N . ASP A 1 96 ? -17.611 -6.524 12.820 1.00 64.75 96 ASP A N 1
ATOM 741 C CA . ASP A 1 96 ? -17.473 -7.971 12.614 1.00 64.75 96 ASP A CA 1
ATOM 742 C C . ASP A 1 96 ? -17.498 -8.767 13.937 1.00 64.75 96 ASP A C 1
ATOM 744 O O . ASP A 1 96 ? -18.085 -9.853 14.006 1.00 64.75 96 ASP A O 1
ATOM 748 N N . GLU A 1 97 ? -16.940 -8.219 15.026 1.00 63.19 97 GLU A N 1
ATOM 749 C CA . GLU A 1 97 ? -17.028 -8.848 16.353 1.00 63.19 97 GLU A CA 1
ATOM 750 C C . GLU A 1 97 ? -18.463 -8.900 16.900 1.00 63.19 97 GLU A C 1
ATOM 752 O O . GLU A 1 97 ? -18.835 -9.849 17.604 1.00 63.19 97 GLU A O 1
ATOM 757 N N . GLU A 1 98 ? -19.278 -7.881 16.625 1.00 59.50 98 GLU A N 1
ATOM 758 C CA . GLU A 1 98 ? -20.677 -7.848 17.060 1.00 59.50 98 GLU A CA 1
ATOM 759 C C . GLU A 1 98 ? -21.538 -8.850 16.282 1.00 59.50 98 GLU A C 1
ATOM 761 O O . GLU A 1 98 ? -22.434 -9.481 16.862 1.00 59.50 98 GLU A O 1
ATOM 766 N N . VAL A 1 99 ? -21.227 -9.066 15.000 1.00 58.84 99 VAL A N 1
ATOM 767 C CA . VAL A 1 99 ? -21.877 -10.093 14.177 1.00 58.84 99 VAL A CA 1
ATOM 768 C C . VAL A 1 99 ? -21.528 -11.494 14.690 1.00 58.84 99 VAL A C 1
ATOM 770 O O . VAL A 1 99 ? -22.444 -12.291 14.910 1.00 58.84 99 VAL A O 1
ATOM 773 N N . ASP A 1 100 ? -20.256 -11.789 14.992 1.00 58.62 100 ASP A N 1
ATOM 774 C CA . ASP A 1 100 ? -19.868 -13.107 15.529 1.00 58.62 100 ASP A CA 1
ATOM 775 C C . ASP A 1 100 ? -20.513 -13.385 16.903 1.00 58.62 100 ASP A C 1
ATOM 777 O O . ASP A 1 100 ? -21.020 -14.482 17.168 1.00 58.62 100 ASP A O 1
ATOM 781 N N . LYS A 1 101 ? -20.599 -12.367 17.774 1.00 58.66 101 LYS A N 1
ATOM 782 C CA . LYS A 1 101 ? -21.309 -12.482 19.063 1.00 58.66 101 LYS A CA 1
ATOM 783 C C . LYS A 1 101 ? -22.810 -12.730 18.882 1.00 58.66 101 LYS A C 1
ATOM 785 O O . LYS A 1 101 ? -23.396 -13.478 19.668 1.00 58.66 101 LYS A O 1
ATOM 790 N N . SER A 1 102 ? -23.436 -12.133 17.870 1.00 58.91 102 SER A N 1
ATOM 791 C CA . SER A 1 102 ? -24.873 -12.290 17.598 1.00 58.91 102 SER A CA 1
ATOM 792 C C . SER A 1 102 ? -25.213 -13.667 17.019 1.00 58.91 102 SER A C 1
ATOM 794 O O . SER A 1 102 ? -26.223 -14.264 17.402 1.00 58.91 102 SER A O 1
ATOM 796 N N . ILE A 1 103 ? -24.339 -14.220 16.171 1.00 58.56 103 ILE A N 1
ATOM 797 C CA . ILE A 1 103 ? -24.485 -15.583 15.638 1.00 58.56 103 ILE A CA 1
ATOM 798 C C . ILE A 1 103 ? -24.323 -16.615 16.761 1.00 58.56 103 ILE A C 1
ATOM 800 O O . ILE A 1 103 ? -25.152 -17.516 16.885 1.00 58.56 103 ILE A O 1
ATOM 8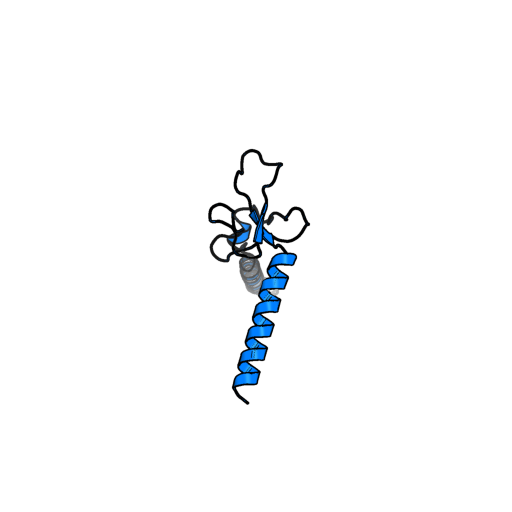04 N N . LYS A 1 104 ? -23.321 -16.457 17.639 1.00 57.62 104 LYS A N 1
ATOM 805 C CA . LYS A 1 104 ? -23.133 -17.361 18.790 1.00 57.62 104 LYS A CA 1
ATOM 806 C C . LYS A 1 104 ? -24.315 -17.355 19.758 1.00 57.62 104 LYS A C 1
ATOM 808 O O . LYS A 1 104 ? -24.648 -18.406 20.293 1.00 57.62 104 LYS A O 1
ATOM 813 N N . LYS A 1 105 ? -24.967 -16.207 19.969 1.00 56.91 105 LYS A N 1
ATOM 814 C CA . LYS A 1 105 ? -26.156 -16.114 20.835 1.00 56.91 105 LYS A CA 1
ATOM 815 C C . LYS A 1 105 ? -27.427 -16.692 20.214 1.00 56.91 105 LYS A C 1
ATOM 817 O O . LYS A 1 105 ? -28.311 -17.065 20.967 1.00 56.91 105 LYS A O 1
ATOM 822 N N . SER A 1 106 ? -27.528 -16.763 18.886 1.00 57.03 106 SER A N 1
ATOM 823 C CA . SER A 1 106 ? -28.716 -17.327 18.221 1.00 57.03 106 SER A CA 1
ATOM 824 C C . SER A 1 106 ? -28.688 -18.856 18.108 1.00 57.03 106 SER A C 1
ATOM 826 O O . SER A 1 106 ? -29.702 -19.449 17.759 1.00 57.03 106 SER A O 1
ATOM 828 N N . ASN A 1 107 ? -27.550 -19.494 18.398 1.00 54.44 107 ASN A N 1
ATOM 829 C CA . ASN A 1 107 ? -27.393 -20.954 18.389 1.00 54.44 107 ASN A CA 1
ATOM 830 C C . ASN A 1 107 ? -27.345 -21.577 19.801 1.00 54.44 107 ASN A C 1
ATOM 832 O O . ASN A 1 107 ? -26.874 -22.705 19.952 1.00 54.44 107 ASN A O 1
ATOM 836 N N . ILE A 1 108 ? -27.821 -20.860 20.824 1.00 49.03 108 ILE A N 1
ATOM 837 C CA . ILE A 1 108 ? -28.073 -21.376 22.182 1.00 49.03 108 ILE A CA 1
ATOM 838 C C . ILE A 1 108 ? -29.553 -21.170 22.486 1.00 49.03 108 ILE A C 1
ATOM 840 O O . ILE A 1 108 ? -30.178 -22.131 22.984 1.00 49.03 108 ILE A O 1
#

Nearest PDB structures (foldseek):
  1j0r-assembly2_B  TM=5.026E-01  e=8.995E+00  Bacillus subtilis
  4eju-assembly1_B  TM=3.344E-01  e=6.895E+00  Staphylococcus epidermidis RP62A
  2efw-assembly2_F  TM=3.382E-01  e=9.613E+00  Bacillus subtilis
  3h7o-assembly2_B  TM=3.332E-01  e=8.995E+00  Sarcoptes scabiei

Organism: Onchocerca volvulus (NCBI:txid6282)

Mean predicted aligned error: 18.53 Å

Sequence (108 aa):
MAPRLMIIPMFYQCLGLLFVVSISAIPLPEELDYDGEIPNCRDGEKPLLAADIGVYTCDKNCPKGFRCEYRTMDSTSKKGICCPNLKELAKIYSEDEEVDKSIKKSNI

Solvent-accessible surface area (backbone atoms only — not comparable to full-atom values): 6549 Å² total; per-residue (Å²): 143,71,80,72,70,66,53,57,64,54,50,53,54,53,52,52,52,52,52,60,63,65,65,76,70,70,76,54,75,50,29,62,86,44,82,65,53,81,65,65,34,96,89,67,47,68,45,44,73,40,97,89,73,11,67,38,45,32,88,78,56,49,58,92,35,32,42,70,45,70,69,86,82,50,90,82,57,85,68,20,37,16,22,72,31,68,76,47,39,52,48,57,59,52,53,53,53,54,50,55,54,52,55,60,61,74,76,111

Secondary structure (DSSP, 8-state):
--TTSSHHHHHHHHHHHHHHHHGGGPPPHHHHTTTT-PPPPTTSPPPPEETTTEE-BGGG-PPTTEEEE--SS-TT----EEEE-HHHHHHHHHHHHHHHHHHHHHT-

InterPro domains:
  IPR006150 Cysteine-rich repeat [SM00289] (39-84)
  IPR028150 Lustrin, cysteine-rich repeated [PF14625] (41-84)

Radius of gyration: 24.88 Å; Cα contacts (8 Å, |Δi|>4): 110; chains: 1; bounding box: 82×52×35 Å

Foldseek 3Di:
DPPPPVVVVVVVVVVVVVVVVVPPPDDQPLCVVVVNDQDADPVRHGFDQDNVPRFAWCPVHDDFQWDWDDDPPPPPCPTTTTHGNCVRVVVVVVVVVVVVVVVVVVVD